Protein AF-A0A961RUX5-F1 (afdb_monomer)

Radius of gyration: 16.49 Å; Cα contacts (8 Å, |Δi|>4): 45; chains: 1; bounding box: 43×25×43 Å

Nearest PDB structures (foldseek):
  3hug-assembly4_M  TM=9.074E-01  e=9.682E-01  Mycobacterium tuberculosis H37Rv
  3hug-assembly6_K  TM=8.215E-01  e=6.630E-01  Mycobacterium tuberculosis H37Rv
  3vep-assembly4_H  TM=8.504E-01  e=1.414E+00  Mycobacterium tuberculosis
  3hug-assembly1_C  TM=7.082E-01  e=5.844E-01  Mycobacterium tuberculosis H37Rv
  6kon-assembly1_F  TM=8.492E-01  e=1.414E+00  Mycobacterium tuberculosis H37Rv

Foldseek 3Di:
DVQLPDLLVVLCCCCPVVVDDQVVNCVVVVHDPPCSVVSPVVSVVSVCVVVVVPDDPPPDDDDDDDDDVPDDDDPPPPD

Solvent-accessible surface area (backbone atoms only — not comparable to full-atom values): 5132 Å² total; per-residue (Å²): 103,80,90,59,42,72,71,47,36,49,51,48,42,41,44,74,72,68,61,47,53,59,71,56,52,18,60,76,70,70,48,62,89,86,43,44,66,55,54,49,53,52,45,52,51,54,47,28,58,74,72,69,60,71,65,74,85,68,75,81,66,76,85,80,80,88,62,63,96,87,61,70,86,75,75,82,79,86,125

Structure (mmCIF, N/CA/C/O backbone):
data_AF-A0A961RUX5-F1
#
_entry.id   AF-A0A961RUX5-F1
#
loop_
_atom_site.group_PDB
_atom_site.id
_atom_site.type_symbol
_atom_site.label_atom_id
_atom_site.label_alt_id
_atom_site.label_comp_id
_atom_site.label_asym_id
_atom_site.label_entity_id
_atom_site.label_seq_id
_atom_site.pdbx_PDB_ins_code
_atom_site.Cartn_x
_atom_site.Cartn_y
_atom_site.Cartn_z
_atom_site.occupancy
_atom_site.B_iso_or_equiv
_atom_site.auth_seq_id
_atom_site.auth_comp_id
_atom_site.auth_asym_id
_atom_site.auth_atom_id
_atom_site.pdbx_PDB_model_num
ATOM 1 N N . LEU A 1 1 ? 7.782 -9.592 -2.095 1.00 70.44 1 LEU A N 1
ATOM 2 C CA . LEU A 1 1 ? 7.316 -8.997 -0.817 1.00 70.44 1 LEU A CA 1
ATOM 3 C C . LEU A 1 1 ? 8.329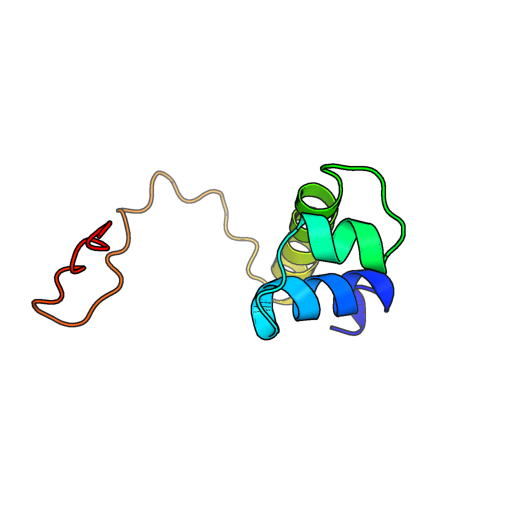 -9.130 0.320 1.00 70.44 1 LEU A C 1
ATOM 5 O O . LEU A 1 1 ? 8.427 -8.190 1.090 1.00 70.44 1 LEU A O 1
ATOM 9 N N . ALA A 1 2 ? 9.129 -10.205 0.392 1.00 80.25 2 ALA A N 1
ATOM 10 C CA . ALA A 1 2 ? 10.138 -10.400 1.449 1.00 80.25 2 ALA A CA 1
ATOM 11 C C . ALA A 1 2 ? 11.092 -9.203 1.683 1.00 80.25 2 ALA A C 1
ATOM 13 O O . ALA A 1 2 ? 11.505 -8.964 2.810 1.00 80.25 2 ALA A O 1
ATOM 14 N N . LEU A 1 3 ? 11.383 -8.405 0.648 1.00 89.25 3 LEU A N 1
ATOM 15 C CA . LEU A 1 3 ? 12.209 -7.193 0.756 1.00 89.25 3 LEU A CA 1
ATOM 16 C C . LEU A 1 3 ? 11.620 -6.067 1.624 1.00 89.25 3 LEU A C 1
ATOM 18 O O . LEU A 1 3 ? 12.356 -5.177 2.031 1.00 89.25 3 LEU A O 1
ATOM 22 N N . LEU A 1 4 ? 10.301 -6.046 1.839 1.00 89.12 4 LEU A N 1
ATOM 23 C CA . LEU A 1 4 ? 9.618 -4.972 2.568 1.00 89.12 4 LEU A CA 1
ATOM 24 C C . LEU A 1 4 ? 9.703 -5.150 4.090 1.00 89.12 4 LEU A C 1
ATOM 26 O O . LEU A 1 4 ? 9.438 -4.208 4.828 1.00 89.12 4 LEU A O 1
ATOM 30 N N . GLY A 1 5 ? 10.050 -6.349 4.563 1.00 90.81 5 GLY A N 1
ATOM 31 C CA . GLY A 1 5 ? 9.747 -6.759 5.931 1.00 90.81 5 GLY A CA 1
ATOM 32 C C . GLY A 1 5 ? 8.256 -7.078 6.114 1.00 90.81 5 GLY A C 1
ATOM 33 O O . GLY A 1 5 ? 7.412 -6.689 5.305 1.00 90.81 5 GLY A O 1
ATOM 34 N N . HIS A 1 6 ? 7.943 -7.828 7.172 1.00 90.81 6 HIS A N 1
ATOM 35 C CA . HIS A 1 6 ? 6.603 -8.361 7.441 1.00 90.81 6 HIS A CA 1
ATOM 36 C C . HIS A 1 6 ? 5.525 -7.265 7.527 1.00 90.81 6 HIS A C 1
ATOM 38 O O . HIS A 1 6 ? 4.531 -7.327 6.809 1.00 90.81 6 HIS A O 1
ATOM 44 N N . GLU A 1 7 ? 5.771 -6.216 8.315 1.00 89.62 7 GLU A N 1
ATOM 45 C CA . GLU A 1 7 ? 4.794 -5.146 8.572 1.00 89.62 7 GLU A CA 1
ATOM 46 C C . GLU A 1 7 ? 4.363 -4.407 7.295 1.00 89.62 7 GLU A C 1
ATOM 48 O O . GLU A 1 7 ? 3.174 -4.253 7.004 1.00 89.62 7 GLU A O 1
ATOM 53 N N . LEU A 1 8 ? 5.331 -3.998 6.468 1.00 93.31 8 LEU A N 1
ATOM 54 C CA . LEU A 1 8 ? 5.043 -3.306 5.210 1.00 93.31 8 LEU A CA 1
ATOM 55 C C . LEU A 1 8 ? 4.456 -4.250 4.154 1.00 93.31 8 LEU A C 1
ATOM 57 O O . LEU A 1 8 ? 3.640 -3.813 3.343 1.00 93.31 8 LEU A O 1
ATOM 61 N N . ALA A 1 9 ? 4.845 -5.529 4.148 1.00 95.38 9 ALA A N 1
ATOM 62 C CA . ALA A 1 9 ? 4.249 -6.514 3.252 1.00 95.38 9 ALA A CA 1
ATOM 63 C C . ALA A 1 9 ? 2.759 -6.722 3.560 1.00 95.38 9 ALA A C 1
ATOM 65 O O . ALA A 1 9 ? 1.949 -6.671 2.634 1.00 95.38 9 ALA A O 1
ATOM 66 N N . ASN A 1 10 ? 2.397 -6.873 4.838 1.00 94.62 10 ASN A N 1
ATOM 67 C CA . ASN A 1 10 ? 1.003 -7.013 5.265 1.00 94.62 10 ASN A CA 1
ATOM 68 C C . ASN A 1 10 ? 0.194 -5.765 4.917 1.00 94.62 10 ASN A C 1
ATOM 70 O O . ASN A 1 10 ? -0.842 -5.876 4.276 1.00 94.62 10 ASN A O 1
ATOM 74 N N . THR A 1 11 ? 0.737 -4.578 5.194 1.00 95.31 11 THR A N 1
ATOM 75 C CA . THR A 1 11 ? 0.095 -3.298 4.852 1.00 95.31 11 THR A CA 1
ATOM 76 C C . THR A 1 11 ? -0.228 -3.175 3.358 1.00 95.31 11 THR A C 1
ATOM 78 O O . THR A 1 11 ? -1.317 -2.745 2.978 1.00 95.31 11 THR A O 1
ATOM 81 N N . VAL A 1 12 ? 0.711 -3.546 2.477 1.00 96.56 12 VAL A N 1
ATOM 82 C CA . VAL A 1 12 ? 0.479 -3.512 1.021 1.00 96.56 12 VAL A CA 1
ATOM 83 C C . VAL A 1 12 ? -0.599 -4.516 0.614 1.00 96.56 12 VAL A C 1
ATOM 85 O O . VAL A 1 12 ? -1.433 -4.187 -0.226 1.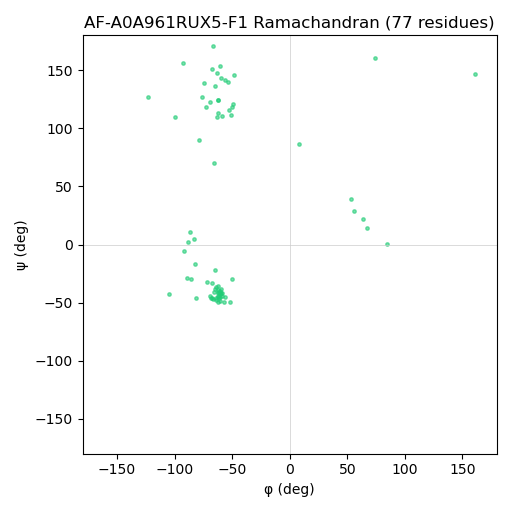00 96.56 12 VAL A O 1
ATOM 88 N N . LEU A 1 13 ? -0.603 -5.718 1.194 1.00 96.19 13 LEU A N 1
ATOM 89 C CA . LEU A 1 13 ? -1.621 -6.732 0.908 1.00 96.19 13 LEU A CA 1
ATOM 90 C C . LEU A 1 13 ? -3.008 -6.295 1.399 1.00 96.19 13 LEU A C 1
ATOM 92 O O . LEU A 1 13 ? -3.967 -6.355 0.632 1.00 96.19 13 LEU A O 1
ATOM 96 N N . ASP A 1 14 ? -3.103 -5.792 2.627 1.00 97.06 14 ASP A N 1
ATOM 97 C CA . ASP A 1 14 ? -4.322 -5.250 3.233 1.00 97.06 14 ASP A CA 1
ATOM 98 C C . ASP A 1 14 ? -4.981 -4.197 2.334 1.00 97.06 14 ASP A C 1
ATOM 100 O O . ASP A 1 14 ? -6.166 -4.290 2.015 1.00 97.06 14 ASP A O 1
ATOM 104 N N . ILE A 1 15 ? -4.201 -3.227 1.854 1.00 97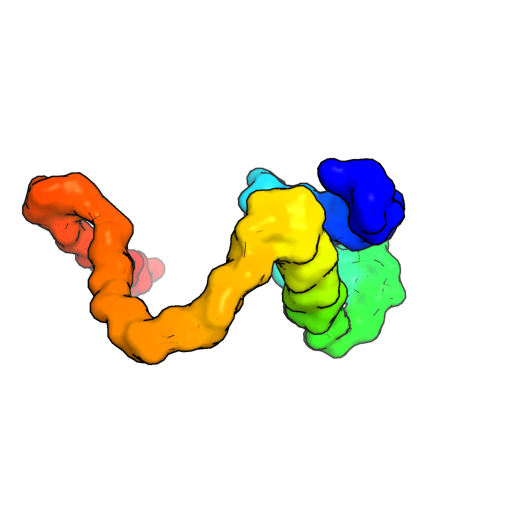.38 15 ILE A N 1
ATOM 105 C CA . ILE A 1 15 ? -4.740 -2.106 1.079 1.00 97.38 15 ILE A CA 1
ATOM 106 C C . ILE A 1 15 ? -4.956 -2.481 -0.390 1.00 97.38 15 ILE A C 1
ATOM 108 O O . ILE A 1 15 ? -5.983 -2.146 -0.974 1.00 97.38 15 ILE A O 1
ATOM 112 N N . CYS A 1 16 ? -3.985 -3.132 -1.035 1.00 96.12 16 CYS A N 1
ATOM 113 C CA . CYS A 1 16 ? -4.027 -3.340 -2.484 1.00 96.12 16 CYS A CA 1
ATOM 114 C C . CYS A 1 16 ? -4.737 -4.632 -2.899 1.00 96.12 16 CYS A C 1
ATOM 116 O O . CYS A 1 16 ? -5.273 -4.681 -4.004 1.00 96.12 16 CYS A O 1
ATOM 118 N N . CYS A 1 17 ? -4.723 -5.670 -2.060 1.00 96.31 17 CYS A N 1
ATOM 119 C CA . CYS A 1 17 ? -5.313 -6.972 -2.382 1.00 96.31 17 CYS A CA 1
ATOM 120 C C . CYS A 1 17 ? -6.633 -7.195 -1.645 1.00 96.31 17 CYS A C 1
ATOM 122 O O . CYS A 1 17 ? -7.591 -7.659 -2.256 1.00 96.31 17 CYS A O 1
ATOM 124 N N . PHE A 1 18 ? -6.695 -6.834 -0.362 1.00 97.25 18 PHE A N 1
ATOM 125 C CA . PHE A 1 18 ? -7.914 -6.958 0.441 1.00 97.25 18 PHE A CA 1
ATOM 126 C C . PHE A 1 18 ? -8.782 -5.697 0.431 1.00 97.25 18 PHE A C 1
ATOM 128 O O . PHE A 1 18 ? -9.899 -5.733 0.936 1.00 97.25 18 PHE A O 1
ATOM 135 N N . LEU A 1 19 ? -8.306 -4.613 -0.196 1.00 97.19 19 LEU A N 1
ATOM 136 C CA . LEU A 1 19 ? -9.040 -3.357 -0.377 1.00 97.19 19 LEU A CA 1
ATOM 137 C C . LEU A 1 19 ? -9.533 -2.737 0.942 1.00 97.19 19 LEU A C 1
ATOM 139 O O . LEU A 1 19 ? -10.535 -2.021 0.951 1.00 97.19 19 LEU A O 1
ATOM 143 N N . LYS A 1 20 ? -8.821 -2.986 2.048 1.00 97.81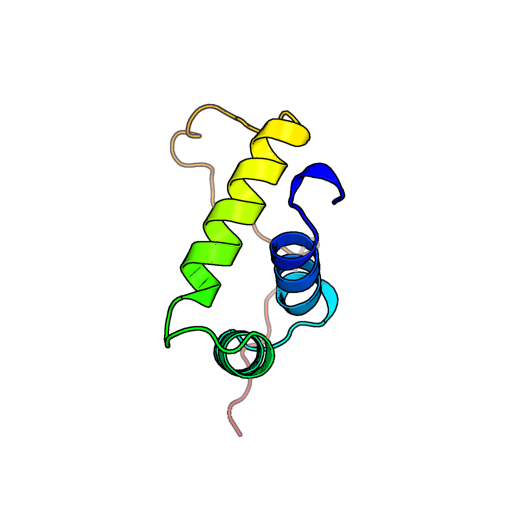 20 LYS A N 1
ATOM 144 C CA . LYS A 1 20 ? -9.121 -2.379 3.348 1.00 97.81 20 LYS A CA 1
ATOM 145 C C . LYS A 1 20 ? -8.959 -0.862 3.294 1.00 97.81 20 LYS A C 1
ATOM 147 O O . LYS A 1 20 ? -8.089 -0.325 2.598 1.00 97.81 20 LYS A O 1
ATOM 152 N N . GLY A 1 21 ? -9.777 -0.162 4.077 1.00 97.56 21 GLY A N 1
ATOM 153 C CA . GLY A 1 21 ? -9.648 1.283 4.257 1.00 97.56 21 GLY A CA 1
ATOM 154 C C . GLY A 1 21 ? -8.364 1.645 5.011 1.00 97.56 21 GLY A C 1
ATOM 155 O O . GLY A 1 21 ? -7.897 0.892 5.861 1.00 97.56 21 GLY A O 1
ATOM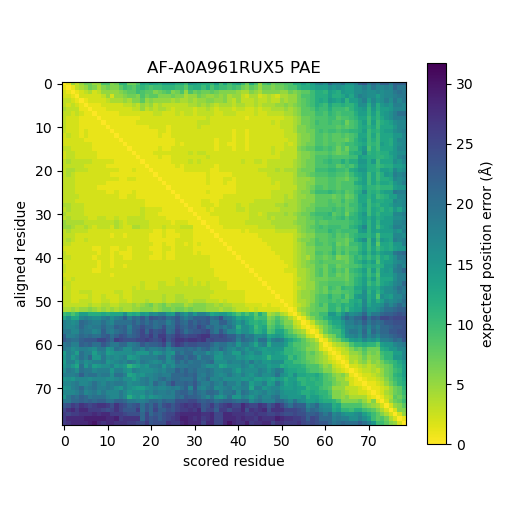 156 N N . LEU A 1 22 ? -7.797 2.829 4.752 1.00 97.94 22 LEU A N 1
ATOM 157 C CA . LEU A 1 22 ? -6.574 3.268 5.447 1.00 97.94 22 LEU A CA 1
ATOM 158 C C . LEU A 1 22 ? -6.767 3.358 6.969 1.00 97.94 22 LEU A C 1
ATOM 160 O O . LEU A 1 22 ? -5.875 2.980 7.716 1.00 97.94 22 LEU A O 1
ATOM 164 N N . GLU A 1 23 ? -7.937 3.813 7.419 1.00 97.81 23 GLU A N 1
ATOM 165 C CA . GLU A 1 23 ? -8.285 3.930 8.843 1.00 97.81 23 GLU A CA 1
ATOM 166 C C . GLU A 1 23 ? -8.411 2.561 9.530 1.00 97.81 23 GLU A C 1
ATOM 168 O O . GLU A 1 23 ? -8.079 2.409 10.704 1.00 97.81 23 GLU A O 1
ATOM 173 N N . GLU A 1 24 ? -8.876 1.549 8.796 1.00 98.12 24 GLU A N 1
ATOM 174 C CA . GLU A 1 24 ? -8.956 0.171 9.284 1.00 98.12 24 GLU A CA 1
ATOM 175 C C . GLU A 1 24 ? -7.560 -0.414 9.486 1.00 98.12 24 GLU A C 1
ATOM 177 O O . GLU A 1 24 ? -7.272 -0.934 10.561 1.00 98.12 24 GLU A O 1
ATOM 182 N N . VAL A 1 25 ? -6.671 -0.230 8.508 1.00 97.88 25 VAL A N 1
ATOM 183 C CA . VAL A 1 25 ? -5.265 -0.639 8.614 1.00 97.88 25 VAL A CA 1
ATOM 184 C C . VAL A 1 25 ? -4.567 0.084 9.769 1.00 97.88 25 VAL A C 1
ATOM 186 O O . VAL A 1 25 ? -3.860 -0.548 10.546 1.00 97.88 25 VAL A O 1
ATOM 189 N N . GLU A 1 26 ? -4.797 1.387 9.954 1.00 97.94 26 GLU A N 1
ATOM 190 C CA . GLU A 1 26 ? -4.231 2.134 11.091 1.00 97.94 26 GLU A CA 1
ATOM 191 C C . GLU A 1 26 ? -4.662 1.543 12.438 1.00 97.94 26 GLU A C 1
ATOM 193 O O . GLU A 1 26 ? -3.836 1.391 13.336 1.00 97.94 26 GLU A O 1
ATOM 198 N N . ARG A 1 27 ? -5.931 1.146 12.569 1.00 97.69 27 ARG A N 1
ATOM 199 C CA . ARG A 1 27 ? -6.447 0.515 13.788 1.00 97.69 27 ARG A CA 1
ATOM 200 C C . ARG A 1 27 ? -5.857 -0.878 14.016 1.00 97.69 27 ARG A C 1
ATOM 202 O O . ARG A 1 27 ? -5.458 -1.178 15.136 1.00 97.69 27 ARG A O 1
ATOM 209 N N . GLU A 1 28 ? -5.806 -1.719 12.987 1.00 96.81 28 GLU A N 1
ATOM 210 C CA . GLU A 1 28 ? -5.295 -3.094 13.094 1.00 96.81 28 GLU A CA 1
ATOM 211 C C . GLU A 1 28 ? -3.801 -3.135 13.437 1.00 96.81 28 GLU A C 1
ATOM 213 O O . GLU A 1 28 ? -3.375 -3.941 14.261 1.00 96.81 28 GLU A O 1
ATOM 218 N N . HIS A 1 29 ? -3.019 -2.218 12.864 1.00 94.62 29 HIS A N 1
ATOM 219 C CA . HIS A 1 29 ? -1.574 -2.111 13.090 1.00 94.62 29 HIS A CA 1
ATOM 220 C C . HIS A 1 29 ? -1.214 -1.218 14.293 1.00 94.62 29 HIS A C 1
ATOM 222 O O . HIS A 1 29 ? -0.036 -1.012 14.583 1.00 94.62 29 HIS A O 1
ATOM 228 N N . SER A 1 30 ? -2.211 -0.687 15.017 1.00 96.50 30 SER A N 1
ATOM 229 C CA . SER A 1 30 ? -2.028 0.262 16.131 1.00 96.50 30 SER A CA 1
ATOM 230 C C . SER A 1 30 ? -1.177 1.488 15.763 1.00 96.50 30 SER A C 1
ATOM 232 O O . SER A 1 30 ? -0.348 1.958 16.546 1.00 96.50 30 SER A O 1
ATOM 234 N N . TRP A 1 31 ? -1.363 2.015 14.555 1.00 96.25 31 TRP A N 1
ATOM 235 C CA . TRP A 1 31 ? -0.642 3.183 14.065 1.00 96.25 31 TRP A CA 1
ATOM 236 C C . TRP A 1 31 ? -1.384 4.501 14.334 1.00 96.25 31 TRP A C 1
ATOM 238 O O . TRP A 1 31 ? -2.611 4.524 14.441 1.00 96.25 31 TRP A O 1
ATOM 248 N N . PRO A 1 32 ? -0.663 5.639 14.394 1.00 97.44 32 PRO A N 1
ATOM 249 C CA . PRO A 1 32 ? -1.285 6.955 14.483 1.00 97.44 32 PRO A CA 1
ATOM 250 C C . PRO A 1 32 ? -2.184 7.262 13.274 1.00 97.44 32 PRO A C 1
ATOM 252 O O . PRO A 1 32 ? -1.904 6.788 12.167 1.00 97.44 32 PRO A O 1
ATOM 255 N N . PRO A 1 33 ? -3.199 8.127 13.434 1.00 97.31 33 PRO A N 1
ATOM 256 C CA . PRO A 1 33 ? -4.074 8.507 12.334 1.00 97.31 33 PRO A CA 1
ATOM 257 C C . PRO A 1 33 ? -3.299 9.171 11.188 1.00 97.31 33 PRO A C 1
ATOM 259 O O . PRO A 1 33 ? -2.389 9.974 11.416 1.00 97.31 33 PRO A O 1
ATOM 262 N N . ARG A 1 34 ? -3.714 8.891 9.946 1.00 94.94 34 ARG A N 1
ATOM 263 C CA . ARG A 1 34 ? -3.128 9.405 8.685 1.00 94.94 34 ARG A CA 1
ATOM 264 C C . ARG A 1 34 ? -1.711 8.903 8.370 1.00 94.94 34 ARG A C 1
ATOM 266 O O . ARG A 1 34 ? -1.042 9.461 7.492 1.00 94.94 34 ARG A O 1
ATOM 273 N N . SER A 1 35 ? -1.240 7.862 9.045 1.00 96.94 35 SER A N 1
ATOM 274 C CA . SER A 1 35 ? 0.077 7.256 8.828 1.00 96.94 35 SER A CA 1
ATOM 275 C C . SER A 1 35 ? 0.083 6.204 7.712 1.00 96.94 35 SER A C 1
ATOM 277 O O . SER A 1 35 ? 1.086 6.088 6.999 1.00 96.94 35 SER A O 1
ATOM 279 N N . ALA A 1 36 ? -1.029 5.496 7.472 1.00 96.94 36 ALA A N 1
ATOM 280 C CA . ALA A 1 36 ? -1.062 4.377 6.528 1.00 96.94 36 ALA A CA 1
ATOM 281 C C . ALA A 1 36 ? -0.730 4.819 5.100 1.00 96.94 36 ALA A C 1
ATOM 283 O O . ALA A 1 36 ? 0.001 4.136 4.383 1.00 96.94 36 ALA A O 1
ATOM 284 N N . LYS A 1 37 ? -1.161 6.021 4.696 1.00 96.50 37 LYS A N 1
ATOM 285 C CA . LYS A 1 37 ? -0.789 6.589 3.389 1.00 96.50 37 LYS A CA 1
ATOM 286 C C . LYS A 1 37 ? 0.724 6.769 3.250 1.00 96.50 37 LYS A C 1
ATOM 288 O O . LYS A 1 37 ? 1.267 6.556 2.166 1.00 96.50 37 LYS A O 1
ATOM 293 N N . LEU A 1 38 ? 1.406 7.200 4.312 1.00 97.00 38 LEU A N 1
ATOM 294 C CA . LEU A 1 38 ? 2.856 7.378 4.292 1.00 97.00 38 LEU A CA 1
ATOM 295 C C . LEU A 1 38 ? 3.562 6.021 4.216 1.00 97.00 38 LEU A C 1
ATOM 297 O O . LEU A 1 38 ? 4.451 5.861 3.383 1.00 97.00 38 LEU A O 1
ATOM 301 N N . MET A 1 39 ? 3.125 5.041 5.009 1.00 96.31 39 MET A N 1
ATOM 302 C CA . MET A 1 39 ? 3.678 3.682 4.998 1.00 96.31 39 MET A CA 1
ATOM 303 C C . MET A 1 39 ? 3.488 2.997 3.643 1.00 96.31 39 MET A C 1
ATOM 305 O O . MET A 1 39 ? 4.451 2.478 3.076 1.00 96.31 39 MET A O 1
ATOM 309 N N . LEU A 1 40 ? 2.297 3.109 3.049 1.00 96.69 40 LEU A N 1
ATOM 310 C CA . LEU A 1 40 ? 2.024 2.612 1.702 1.00 96.69 40 LEU A CA 1
ATOM 311 C C . LEU A 1 40 ? 2.944 3.263 0.661 1.00 96.69 40 LEU A C 1
ATOM 313 O O . LEU A 1 40 ? 3.511 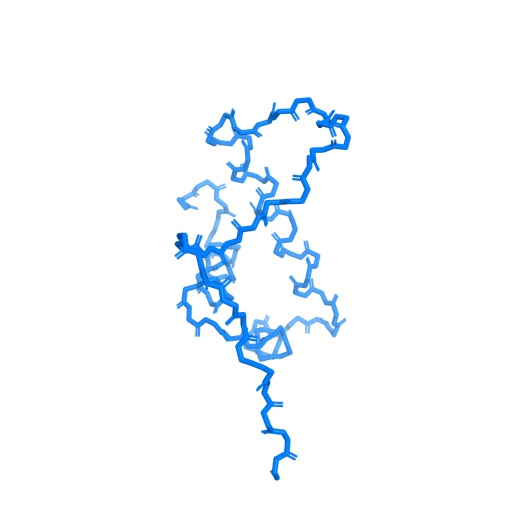2.574 -0.184 1.00 96.69 40 LEU A O 1
ATOM 317 N N . ARG A 1 41 ? 3.145 4.587 0.723 1.00 95.62 41 ARG A N 1
ATOM 318 C CA . ARG A 1 41 ? 4.071 5.283 -0.189 1.00 95.62 41 ARG A CA 1
ATOM 319 C C . ARG A 1 41 ? 5.502 4.772 -0.051 1.00 95.62 41 ARG A C 1
ATOM 321 O O . ARG A 1 41 ? 6.174 4.607 -1.070 1.00 95.62 41 ARG A O 1
ATOM 328 N N . THR A 1 42 ? 5.967 4.534 1.172 1.00 95.19 42 THR A N 1
ATOM 329 C CA . THR A 1 42 ? 7.298 3.972 1.439 1.00 95.19 42 THR A CA 1
ATOM 330 C C . THR A 1 42 ? 7.423 2.572 0.844 1.00 95.19 42 THR A C 1
ATOM 332 O O . THR A 1 42 ? 8.351 2.322 0.074 1.00 95.19 42 THR A O 1
ATOM 335 N N . ALA A 1 43 ? 6.455 1.693 1.113 1.00 95.25 43 ALA A N 1
ATOM 336 C CA . ALA A 1 43 ? 6.458 0.327 0.605 1.00 95.25 43 ALA A CA 1
ATOM 337 C C . ALA A 1 43 ? 6.423 0.281 -0.931 1.00 95.25 43 ALA A C 1
ATOM 339 O O . ALA A 1 43 ? 7.239 -0.396 -1.558 1.00 95.25 43 ALA A O 1
ATOM 340 N N . LEU A 1 44 ? 5.546 1.069 -1.563 1.00 94.12 44 LEU A N 1
ATOM 341 C CA . LEU A 1 44 ? 5.479 1.162 -3.023 1.00 94.12 44 LEU A CA 1
ATOM 342 C C . LEU A 1 44 ? 6.785 1.701 -3.615 1.00 94.12 44 LEU A C 1
ATOM 344 O O . LEU A 1 44 ? 7.248 1.179 -4.625 1.00 94.12 44 LEU A O 1
ATOM 348 N N . ARG A 1 45 ? 7.437 2.685 -2.981 1.00 93.06 45 ARG A N 1
ATOM 349 C CA . ARG A 1 45 ? 8.755 3.163 -3.427 1.00 93.06 45 ARG A CA 1
ATOM 350 C C . ARG A 1 45 ? 9.801 2.046 -3.383 1.00 93.06 45 ARG A C 1
ATOM 352 O O . ARG A 1 45 ? 10.534 1.876 -4.355 1.00 93.06 45 ARG A O 1
ATOM 359 N N . MET A 1 46 ? 9.854 1.259 -2.312 1.00 93.06 46 MET A N 1
ATOM 360 C CA . MET A 1 46 ? 10.767 0.112 -2.237 1.00 93.06 46 MET A CA 1
ATOM 361 C C . MET A 1 46 ? 10.487 -0.907 -3.351 1.00 93.06 46 MET A C 1
ATOM 363 O O . MET A 1 46 ? 11.417 -1.379 -4.003 1.00 93.06 46 MET A O 1
ATOM 367 N N . LEU A 1 47 ? 9.211 -1.182 -3.641 1.00 92.88 47 LEU A N 1
ATOM 368 C CA . LEU A 1 47 ? 8.828 -2.059 -4.750 1.00 92.88 47 LEU A CA 1
ATOM 369 C C . LEU A 1 47 ? 9.227 -1.489 -6.114 1.00 92.88 47 LEU A C 1
ATOM 371 O O . LEU A 1 47 ? 9.655 -2.253 -6.974 1.00 92.88 47 LEU A O 1
ATOM 375 N N . THR A 1 48 ? 9.147 -0.171 -6.324 1.00 92.56 48 THR A N 1
ATOM 376 C CA . THR A 1 48 ? 9.587 0.422 -7.600 1.00 92.56 48 THR A CA 1
ATOM 377 C C . THR A 1 48 ? 11.071 0.192 -7.855 1.00 92.56 48 THR A C 1
ATOM 379 O O . THR A 1 48 ? 11.439 -0.162 -8.972 1.00 92.56 48 THR A O 1
ATOM 382 N N . VAL A 1 49 ? 11.908 0.319 -6.821 1.00 90.19 49 VAL A N 1
ATOM 383 C CA . VAL A 1 49 ? 13.341 0.015 -6.915 1.00 90.19 49 VAL A CA 1
ATOM 384 C C . VAL A 1 49 ? 13.542 -1.467 -7.215 1.00 90.19 49 VAL A C 1
ATOM 386 O O . VAL A 1 49 ? 14.267 -1.810 -8.143 1.00 90.19 49 VAL A O 1
ATOM 389 N N . HIS A 1 50 ? 12.857 -2.343 -6.479 1.00 90.75 50 HIS A N 1
ATOM 390 C CA . HIS A 1 50 ? 13.011 -3.786 -6.637 1.00 90.75 50 HIS A CA 1
ATOM 391 C C . HIS A 1 50 ? 12.599 -4.299 -8.019 1.00 90.75 50 HIS A C 1
ATOM 393 O O . HIS A 1 50 ? 13.289 -5.132 -8.596 1.00 90.75 50 HIS A O 1
ATOM 3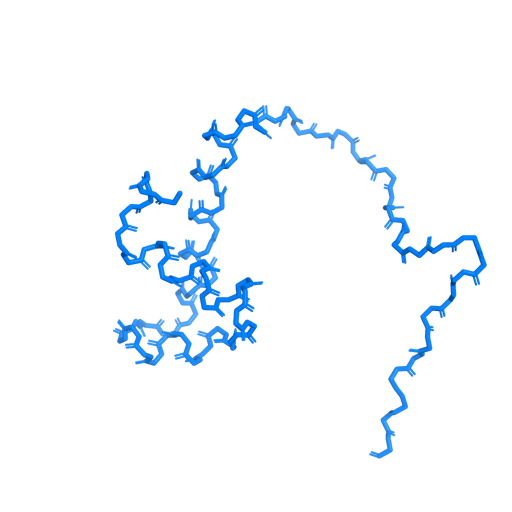99 N N . TYR A 1 51 ? 11.494 -3.793 -8.562 1.00 91.69 51 TYR A N 1
ATOM 400 C CA . TYR A 1 51 ? 11.004 -4.193 -9.879 1.00 91.69 51 TYR A CA 1
ATOM 401 C C . TYR A 1 51 ? 11.691 -3.454 -11.036 1.00 91.69 51 TYR A C 1
ATOM 403 O O . TYR A 1 51 ? 11.276 -3.605 -12.182 1.00 91.69 51 TYR A O 1
ATOM 411 N N . GLY A 1 52 ? 12.706 -2.623 -10.766 1.00 89.81 52 GLY A N 1
ATOM 412 C CA . GLY A 1 52 ? 13.363 -1.816 -11.798 1.00 89.81 52 GLY A CA 1
ATOM 413 C C . GLY A 1 52 ? 12.429 -0.786 -12.449 1.00 89.81 52 GLY A C 1
ATOM 414 O O . GLY A 1 52 ? 12.686 -0.320 -13.555 1.00 89.81 52 GLY A O 1
ATOM 415 N N . LEU A 1 53 ? 11.341 -0.411 -11.769 1.00 86.94 53 LEU A N 1
ATOM 416 C CA . LEU A 1 53 ? 10.334 0.550 -12.233 1.00 86.94 53 LEU A CA 1
ATOM 417 C C . LEU A 1 53 ? 10.692 2.004 -11.896 1.00 86.94 53 LEU A C 1
ATOM 419 O O . LEU A 1 53 ? 9.850 2.892 -12.049 1.00 86.94 53 LEU A O 1
ATOM 423 N N . CYS A 1 54 ? 11.921 2.265 -11.445 1.00 75.62 54 CYS A N 1
ATOM 424 C CA . CYS A 1 54 ? 12.477 3.606 -11.271 1.00 75.62 54 CYS A CA 1
ATOM 425 C C . CYS A 1 54 ? 12.643 4.306 -12.630 1.00 75.62 54 CYS A C 1
ATOM 427 O O . CYS A 1 54 ? 13.749 4.505 -13.125 1.00 75.62 54 CYS A O 1
ATOM 429 N N . ALA A 1 55 ? 11.532 4.673 -13.263 1.00 66.19 55 ALA A N 1
ATOM 430 C CA . ALA A 1 55 ? 11.538 5.519 -14.440 1.00 66.19 55 ALA A CA 1
ATOM 431 C C . ALA A 1 55 ? 11.841 6.963 -14.021 1.00 66.19 55 ALA A C 1
ATOM 433 O O . ALA A 1 55 ? 11.297 7.459 -13.031 1.00 66.19 55 ALA A O 1
ATOM 434 N N . ALA A 1 56 ? 12.662 7.656 -14.815 1.00 65.75 56 ALA A N 1
ATOM 435 C CA . ALA A 1 56 ? 12.780 9.108 -14.743 1.00 65.75 56 ALA A CA 1
ATOM 436 C C . ALA A 1 56 ? 11.373 9.742 -14.737 1.00 65.75 56 ALA A C 1
ATOM 438 O O . ALA A 1 56 ? 10.471 9.188 -15.381 1.00 65.75 56 ALA A O 1
ATOM 439 N N . PRO A 1 57 ? 11.155 10.870 -14.030 1.00 62.78 57 PRO A N 1
ATOM 440 C CA . PRO A 1 57 ? 9.850 11.518 -13.986 1.00 62.78 57 PRO A CA 1
ATOM 441 C C . PRO A 1 57 ? 9.343 11.706 -15.416 1.00 62.78 57 PRO A C 1
ATOM 443 O O . PRO A 1 57 ? 9.926 12.455 -16.203 1.00 62.78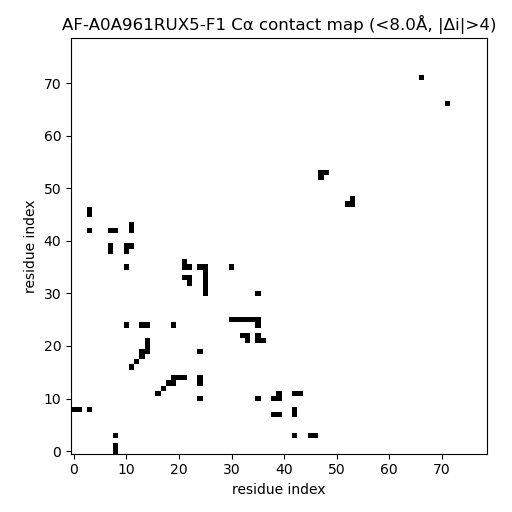 57 PRO A O 1
ATOM 446 N N . ARG A 1 58 ? 8.287 10.966 -15.784 1.00 63.47 58 ARG A N 1
ATOM 447 C CA . ARG A 1 58 ? 7.681 11.094 -17.109 1.00 63.47 58 ARG A CA 1
ATOM 448 C C . ARG A 1 58 ? 7.165 12.523 -17.202 1.00 63.47 58 ARG A C 1
ATOM 450 O O . ARG A 1 58 ? 6.239 12.881 -16.477 1.00 63.47 58 ARG A O 1
ATOM 457 N N . LYS A 1 59 ? 7.763 13.336 -18.081 1.00 63.25 59 LYS A N 1
ATOM 458 C CA . LYS A 1 59 ? 7.164 14.606 -18.504 1.00 63.25 59 LYS A CA 1
ATOM 459 C C . LYS A 1 59 ? 5.731 14.288 -18.925 1.00 63.25 59 LYS A C 1
ATOM 461 O O . LYS A 1 59 ? 5.564 13.428 -19.785 1.00 63.25 59 LYS A O 1
ATOM 466 N N . SER A 1 60 ? 4.764 14.888 -18.223 1.00 66.94 60 SER A N 1
ATOM 467 C CA . SER A 1 60 ? 3.308 14.731 -18.358 1.00 66.94 60 SER A CA 1
ATOM 468 C C . SER A 1 60 ? 2.893 13.602 -19.308 1.00 66.94 60 SER A C 1
ATOM 470 O O . SER A 1 60 ? 2.732 13.807 -20.511 1.00 66.94 60 SER A O 1
ATOM 472 N N . ALA A 1 61 ? 2.794 12.377 -18.786 1.00 69.19 61 ALA A N 1
ATOM 473 C CA . ALA A 1 61 ? 2.236 11.293 -19.582 1.00 69.19 61 ALA A CA 1
ATOM 474 C C . ALA A 1 61 ? 0.755 11.615 -19.859 1.00 69.19 61 ALA A C 1
ATOM 476 O O . ALA A 1 61 ? 0.060 12.029 -18.926 1.00 69.19 61 ALA A O 1
ATOM 477 N N . PRO A 1 62 ? 0.256 11.425 -21.094 1.00 76.62 62 PRO A N 1
ATOM 478 C CA . PRO A 1 62 ? -1.157 11.630 -21.383 1.00 76.62 62 PRO A CA 1
ATOM 479 C C . PRO A 1 62 ? -2.002 10.760 -20.447 1.00 76.62 62 PRO A C 1
ATOM 481 O O . PRO A 1 62 ? -1.624 9.625 -20.132 1.00 76.62 62 PRO A O 1
ATOM 484 N N . MET A 1 63 ? -3.127 11.309 -19.982 1.00 76.75 63 MET A N 1
ATOM 485 C CA . MET A 1 63 ? -4.051 10.615 -19.088 1.00 76.75 63 MET A CA 1
ATOM 486 C C . MET A 1 63 ? -4.429 9.264 -19.704 1.00 76.75 63 MET A C 1
ATOM 488 O O . MET A 1 63 ? -5.009 9.199 -20.788 1.00 76.75 63 MET A O 1
ATOM 492 N N . ARG A 1 64 ? -4.050 8.170 -19.035 1.00 74.88 64 ARG A N 1
ATOM 493 C CA . ARG A 1 64 ? -4.375 6.819 -19.497 1.00 74.88 64 ARG A CA 1
ATOM 494 C C . ARG A 1 64 ? -5.862 6.583 -19.260 1.00 74.88 64 ARG A C 1
ATOM 496 O O . ARG A 1 64 ? -6.309 6.626 -18.117 1.00 74.88 64 ARG A O 1
ATOM 503 N N . HIS A 1 65 ? -6.614 6.341 -20.329 1.00 73.19 65 HIS A N 1
ATOM 504 C CA . HIS A 1 65 ? -7.981 5.849 -20.214 1.00 73.19 65 HIS A CA 1
ATOM 505 C C . HIS A 1 65 ? -7.925 4.357 -19.863 1.00 73.19 65 HIS A C 1
ATOM 507 O O . HIS A 1 65 ? -7.232 3.584 -20.524 1.00 73.19 65 HIS A O 1
ATOM 513 N N . TRP A 1 66 ? -8.614 3.965 -18.795 1.00 74.38 66 TRP A N 1
ATOM 514 C CA . TRP A 1 66 ? -8.809 2.561 -18.448 1.00 74.38 66 TRP A CA 1
ATOM 515 C C . TRP A 1 66 ? -10.198 2.156 -18.925 1.00 74.38 66 TRP A C 1
ATOM 517 O O . TRP A 1 66 ? -11.201 2.644 -18.409 1.00 74.38 66 TRP A O 1
ATOM 527 N N . GLY A 1 67 ? -10.240 1.323 -19.960 1.00 83.56 67 GLY A N 1
ATOM 528 C CA . GLY A 1 67 ? -11.468 0.868 -20.597 1.00 83.56 67 GLY A CA 1
ATOM 529 C C . GLY A 1 67 ? -11.197 0.331 -21.998 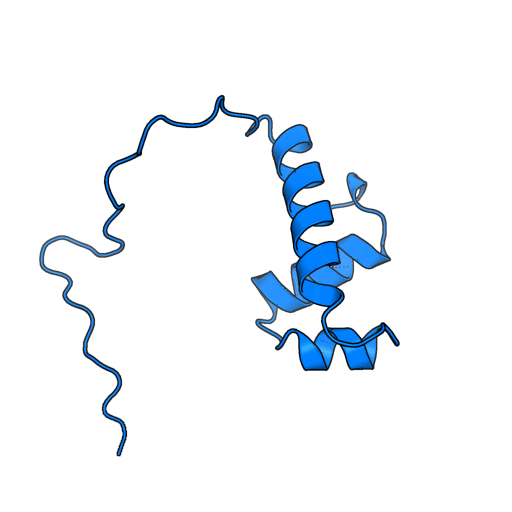1.00 83.56 67 GLY A C 1
ATOM 530 O O . GLY A 1 67 ? -10.289 0.806 -22.675 1.00 83.56 67 GLY A O 1
ATOM 531 N N . GLY A 1 68 ? -11.963 -0.673 -22.430 1.00 84.56 68 GLY A N 1
ATOM 532 C CA . GLY A 1 68 ? -11.929 -1.121 -23.824 1.00 84.56 68 GLY A CA 1
ATOM 533 C C . GLY A 1 68 ? -12.469 -0.046 -24.782 1.00 84.56 68 GLY A C 1
ATOM 534 O O . GLY A 1 68 ? -13.036 0.953 -24.325 1.00 84.56 68 GLY A O 1
ATOM 535 N N . PRO A 1 69 ? -12.337 -0.234 -26.107 1.00 84.81 69 PRO A N 1
ATOM 536 C CA . PRO A 1 69 ? -12.920 0.672 -27.093 1.00 84.81 69 PRO A CA 1
ATOM 537 C C . PRO A 1 69 ? -14.401 0.947 -26.788 1.00 84.81 69 PRO A C 1
ATOM 539 O O . PRO A 1 69 ? -15.202 0.022 -26.691 1.00 84.81 69 PRO A O 1
ATOM 542 N N . GLY A 1 70 ? -14.756 2.220 -26.589 1.00 82.56 70 GLY A N 1
ATOM 543 C CA . GLY A 1 70 ? -16.128 2.642 -26.275 1.00 82.56 70 GLY A CA 1
ATOM 544 C C . GLY A 1 70 ? -16.534 2.578 -24.796 1.00 82.56 70 GLY A C 1
ATOM 545 O O . GLY A 1 70 ? -17.662 2.948 -24.474 1.00 82.56 70 GLY A O 1
ATOM 546 N N . TYR A 1 71 ? -15.647 2.171 -23.880 1.00 85.00 71 TYR A N 1
ATOM 547 C CA . TYR A 1 71 ? -15.941 2.201 -22.446 1.00 85.00 71 TYR A CA 1
ATOM 548 C C . TYR A 1 71 ? -16.191 3.636 -21.961 1.00 85.00 71 TYR A C 1
ATOM 550 O O . TYR A 1 71 ? -15.342 4.518 -22.106 1.00 85.00 71 TYR A O 1
ATOM 558 N N . ARG A 1 72 ? -17.350 3.855 -21.335 1.00 80.38 72 ARG A N 1
ATOM 559 C CA . ARG A 1 72 ? -17.659 5.066 -20.573 1.00 80.38 72 ARG A CA 1
ATOM 560 C C . ARG A 1 72 ? -18.026 4.671 -19.144 1.00 80.38 72 ARG A C 1
ATOM 562 O O . ARG A 1 72 ? -18.905 3.822 -18.983 1.00 80.38 72 ARG A O 1
ATOM 569 N N . PRO A 1 73 ? -17.387 5.255 -18.114 1.00 79.00 73 PRO A N 1
ATOM 570 C CA . PRO A 1 73 ? -17.763 4.976 -16.739 1.00 79.00 73 PRO A CA 1
ATOM 571 C C . PRO A 1 73 ? -19.211 5.426 -16.531 1.00 79.00 73 PRO A C 1
ATOM 573 O O . PRO A 1 73 ? -19.556 6.578 -16.801 1.00 79.00 73 PRO A O 1
ATOM 576 N N . ARG A 1 74 ? -20.070 4.512 -16.075 1.00 78.38 74 ARG A N 1
ATOM 577 C CA . ARG A 1 74 ? -21.379 4.897 -15.548 1.00 78.38 74 ARG A CA 1
ATOM 578 C C . ARG A 1 74 ? -21.111 5.615 -14.231 1.00 78.38 74 ARG A C 1
ATOM 580 O O . ARG A 1 74 ? -20.427 5.058 -13.374 1.00 78.38 74 ARG A O 1
ATOM 587 N N . GLY A 1 75 ? -21.571 6.859 -14.109 1.00 72.19 75 GLY A N 1
ATOM 588 C CA . GLY A 1 75 ? -21.527 7.559 -12.830 1.00 72.19 75 GLY A CA 1
ATOM 589 C C . GLY A 1 75 ? -22.196 6.688 -11.770 1.00 72.19 75 GLY A C 1
ATOM 590 O O . GLY A 1 75 ? -23.189 6.024 -12.066 1.00 72.19 75 GLY A O 1
ATOM 591 N N . ILE A 1 76 ? -21.622 6.646 -10.569 1.00 68.00 76 ILE A N 1
ATOM 592 C CA . ILE A 1 76 ? -22.308 6.075 -9.411 1.00 68.00 76 ILE A CA 1
ATOM 593 C C . ILE A 1 76 ? -23.590 6.895 -9.258 1.00 68.00 76 ILE A C 1
ATOM 595 O O . ILE A 1 76 ? -23.515 8.092 -8.978 1.00 68.00 76 ILE A O 1
ATOM 599 N N . ALA A 1 77 ? -24.742 6.283 -9.536 1.00 59.16 77 ALA A N 1
ATOM 600 C CA . ALA A 1 77 ? -26.020 6.842 -9.135 1.00 59.16 77 ALA A CA 1
ATOM 601 C C . ALA A 1 77 ? -26.002 6.855 -7.604 1.00 59.16 77 ALA A C 1
ATOM 603 O O . ALA A 1 77 ? -25.908 5.806 -6.969 1.00 59.16 77 ALA A O 1
ATOM 604 N N . LEU A 1 78 ? -25.917 8.054 -7.035 1.00 59.44 78 LEU A N 1
ATOM 605 C CA . LEU A 1 78 ? -26.192 8.279 -5.625 1.00 59.44 78 LEU A CA 1
ATOM 606 C C . LEU A 1 78 ? -27.717 8.302 -5.514 1.00 59.44 78 LEU A C 1
ATOM 608 O O . LEU A 1 78 ? -28.318 9.357 -5.716 1.00 59.44 78 LEU A O 1
ATOM 612 N N . ASP A 1 79 ? -28.296 7.125 -5.290 1.00 44.19 79 ASP A N 1
ATOM 613 C CA . ASP A 1 79 ? -29.672 6.967 -4.818 1.00 44.19 79 ASP A CA 1
ATOM 614 C C . ASP A 1 79 ? -29.661 6.910 -3.283 1.00 44.19 79 ASP A C 1
ATOM 616 O O . ASP A 1 79 ? -28.839 6.137 -2.729 1.00 44.19 79 ASP A O 1
#

Sequence (79 aa):
LALLGHELANTVLDICCFLKGLEEVEREHSWPPRSAKLMLRTALRMLTVHYGLCAAPRKSAPMRHWGGPGYRPRGIALD

pLDDT: mean 86.85, std 12.46, range [44.19, 98.12]

Mean predicted aligned error: 8.92 Å

Secondary structure (DSSP, 8-state):
-GGG-HHHHHHHHHHHTS---HHHHHHHTTPPTT-HHHHHHHHHHHHHHHTT------TT------SSTT--PPP----